Protein AF-A0AAJ1CRW0-F1 (afdb_monomer_lite)

Structure (mmCIF, N/CA/C/O backbone):
data_AF-A0AAJ1CRW0-F1
#
_entry.id   AF-A0AAJ1CRW0-F1
#
loop_
_atom_site.group_PDB
_atom_site.id
_atom_site.type_symbol
_atom_site.label_atom_id
_atom_site.label_alt_id
_atom_site.label_comp_id
_atom_site.label_asym_id
_atom_site.label_entity_id
_atom_site.label_seq_id
_atom_site.pdbx_PDB_ins_code
_atom_site.Cartn_x
_atom_site.Cartn_y
_atom_site.Cartn_z
_atom_site.occupancy
_atom_site.B_iso_or_equiv
_atom_site.auth_seq_id
_atom_site.auth_comp_id
_atom_site.auth_asym_id
_atom_site.auth_atom_id
_atom_site.pdbx_PDB_model_num
ATOM 1 N N . MET A 1 1 ? 10.798 0.202 20.575 1.00 50.81 1 MET A N 1
ATOM 2 C CA . MET A 1 1 ? 9.367 -0.020 20.239 1.00 50.81 1 MET A CA 1
ATOM 3 C C . MET A 1 1 ? 9.145 -1.502 19.948 1.00 50.81 1 MET A C 1
ATOM 5 O O . MET A 1 1 ? 9.753 -2.016 19.021 1.00 50.81 1 MET A O 1
ATOM 9 N N . GLY A 1 2 ? 8.342 -2.214 20.747 1.00 65.25 2 GLY A N 1
ATOM 10 C CA . GLY A 1 2 ? 8.112 -3.653 20.545 1.00 65.25 2 GLY A CA 1
ATOM 11 C C . GLY A 1 2 ? 7.336 -3.949 19.255 1.00 65.25 2 GLY A C 1
ATOM 12 O O . GLY A 1 2 ? 6.339 -3.281 18.975 1.00 65.25 2 GLY A O 1
ATOM 13 N N . LYS A 1 3 ? 7.762 -4.970 18.494 1.00 68.50 3 LYS A N 1
ATOM 14 C CA . LYS A 1 3 ? 7.140 -5.413 17.223 1.00 68.50 3 LYS A CA 1
ATOM 15 C C . LYS A 1 3 ? 5.618 -5.617 17.328 1.00 68.50 3 LYS A C 1
ATOM 17 O O . LYS A 1 3 ? 4.894 -5.357 16.370 1.00 68.50 3 LYS A O 1
ATOM 22 N N . LEU A 1 4 ? 5.127 -6.014 18.505 1.00 76.81 4 LEU A N 1
ATOM 23 C CA . LEU A 1 4 ? 3.706 -6.243 18.777 1.00 76.81 4 LEU A CA 1
ATOM 24 C C . LEU A 1 4 ? 2.859 -4.958 18.705 1.00 76.81 4 LEU A C 1
ATOM 26 O O . LEU A 1 4 ? 1.791 -4.961 18.098 1.00 76.81 4 LEU A O 1
ATOM 30 N N . LYS A 1 5 ? 3.359 -3.834 19.244 1.00 76.62 5 LYS A N 1
ATOM 31 C CA . LYS A 1 5 ? 2.645 -2.540 19.222 1.00 76.62 5 LYS A CA 1
ATOM 32 C C . LYS A 1 5 ? 2.467 -2.009 17.797 1.00 76.62 5 LYS A C 1
ATOM 34 O O . LYS A 1 5 ? 1.436 -1.425 17.481 1.00 76.62 5 LYS A O 1
ATOM 39 N N . ILE A 1 6 ? 3.454 -2.242 16.928 1.00 80.38 6 ILE A N 1
ATOM 40 C CA . ILE A 1 6 ? 3.402 -1.828 15.519 1.00 80.38 6 ILE A CA 1
ATOM 41 C C . ILE A 1 6 ? 2.350 -2.648 14.766 1.00 80.38 6 ILE A C 1
ATOM 43 O O . ILE A 1 6 ? 1.522 -2.067 14.069 1.00 80.38 6 ILE A O 1
ATOM 47 N N . LYS A 1 7 ? 2.320 -3.974 14.963 1.00 79.88 7 LYS A N 1
ATOM 48 C CA . LYS A 1 7 ? 1.294 -4.835 14.354 1.00 79.88 7 LYS A CA 1
ATOM 49 C C . LYS A 1 7 ? -0.120 -4.455 14.798 1.00 79.88 7 LYS A C 1
ATOM 51 O O . LYS A 1 7 ? -0.999 -4.357 13.949 1.00 79.88 7 LYS A O 1
ATOM 56 N N . LEU A 1 8 ? -0.332 -4.170 16.087 1.00 83.25 8 LEU A N 1
ATOM 57 C CA . LEU A 1 8 ? -1.636 -3.717 16.589 1.00 83.25 8 LEU A CA 1
ATOM 58 C C . LEU A 1 8 ? -2.057 -2.384 15.960 1.00 83.25 8 LEU A C 1
ATOM 60 O O . LEU A 1 8 ? -3.185 -2.246 15.495 1.00 83.25 8 LEU A O 1
ATOM 64 N N . LYS A 1 9 ? -1.129 -1.419 15.880 1.00 81.88 9 LYS A N 1
ATOM 65 C CA . LYS A 1 9 ? -1.371 -0.129 15.217 1.00 81.88 9 LYS A CA 1
ATOM 66 C C . LYS A 1 9 ? -1.772 -0.321 13.755 1.00 81.88 9 LYS A C 1
ATOM 68 O O . LYS A 1 9 ? -2.657 0.373 13.277 1.00 81.88 9 LYS A O 1
ATOM 73 N N . GLN A 1 10 ? -1.140 -1.252 13.043 1.00 85.38 10 GLN A N 1
ATOM 74 C CA . GLN A 1 10 ? -1.471 -1.561 11.651 1.00 85.38 10 GLN A CA 1
ATOM 75 C C . GLN A 1 10 ? -2.817 -2.282 11.493 1.00 85.38 10 GLN A C 1
ATOM 77 O O . GLN A 1 10 ? -3.491 -2.038 10.500 1.00 85.38 10 GLN A O 1
ATOM 82 N N . LEU A 1 11 ? -3.206 -3.135 12.447 1.00 84.56 11 LEU A N 1
ATOM 83 C CA . LEU A 1 11 ? -4.496 -3.839 12.473 1.00 84.56 11 LEU A CA 1
ATOM 84 C C . LEU A 1 11 ? -5.675 -2.905 12.774 1.00 84.56 11 LEU A C 1
ATOM 86 O O . LEU A 1 11 ? -6.728 -3.031 12.163 1.00 84.56 11 LEU A O 1
ATOM 90 N N . LEU A 1 12 ? -5.488 -1.956 13.693 1.00 87.06 12 LEU A N 1
ATOM 91 C CA . LEU A 1 12 ? -6.526 -1.005 14.112 1.00 87.06 12 LEU A CA 1
ATOM 92 C C . LEU A 1 12 ? -6.585 0.254 13.230 1.00 87.06 12 LEU A C 1
ATOM 94 O O . LEU A 1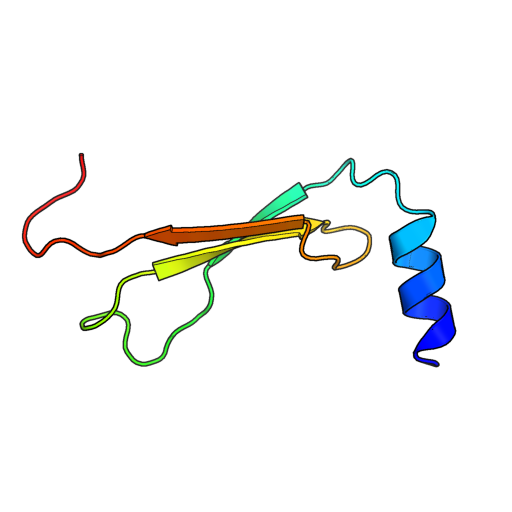 12 ? -7.505 1.064 13.344 1.00 87.06 12 LEU A O 1
ATOM 98 N N . CYS A 1 13 ? -5.594 0.462 12.362 1.00 87.94 13 CYS A N 1
ATOM 99 C CA . CYS A 1 13 ? -5.572 1.613 11.474 1.00 87.94 13 CYS A CA 1
ATOM 100 C C . CYS A 1 13 ? -6.622 1.454 10.371 1.00 87.94 13 CYS A C 1
ATOM 102 O O . CYS A 1 13 ? -6.621 0.485 9.621 1.00 87.94 13 CYS A O 1
ATOM 104 N N . ARG A 1 14 ? -7.465 2.475 10.193 1.00 87.69 14 ARG A N 1
ATOM 105 C CA . ARG A 1 14 ? -8.476 2.521 9.119 1.00 87.69 14 ARG A CA 1
ATOM 106 C C . ARG A 1 14 ? -7.878 2.786 7.731 1.00 87.69 14 ARG A C 1
ATOM 108 O O . ARG A 1 14 ? -8.622 2.890 6.764 1.00 87.69 14 ARG A O 1
ATOM 115 N N . HIS A 1 15 ? -6.557 2.958 7.646 1.00 87.88 15 HIS A N 1
ATOM 116 C CA . HIS A 1 15 ? -5.814 3.223 6.416 1.00 87.88 15 HIS A CA 1
ATOM 117 C C . HIS A 1 15 ? -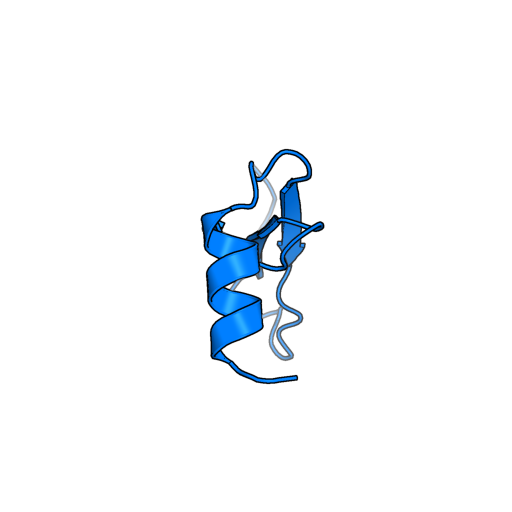6.410 4.357 5.566 1.00 87.88 15 HIS A C 1
ATOM 119 O O . HIS A 1 15 ? -6.497 4.232 4.349 1.00 87.88 15 HIS A O 1
ATOM 125 N N . LYS A 1 16 ? -6.841 5.460 6.194 1.00 87.38 16 LYS A N 1
ATOM 126 C CA . LYS A 1 16 ? -7.446 6.593 5.474 1.00 87.38 16 LYS A CA 1
ATOM 127 C C . LYS A 1 16 ? -6.404 7.417 4.716 1.00 87.38 16 LYS A C 1
ATOM 129 O O . LYS A 1 16 ? -6.649 7.790 3.576 1.00 87.38 16 LYS A O 1
ATOM 134 N N . ASN A 1 17 ? -5.235 7.659 5.315 1.00 90.25 17 ASN A N 1
ATOM 135 C CA . ASN A 1 17 ? -4.154 8.404 4.675 1.00 90.25 17 ASN A CA 1
ATOM 136 C C . ASN A 1 17 ? -3.195 7.438 3.968 1.00 90.25 17 ASN A C 1
ATOM 138 O O . ASN A 1 17 ? -2.267 6.893 4.576 1.00 90.25 17 ASN A O 1
ATOM 142 N N . LYS A 1 18 ? -3.451 7.182 2.685 1.00 91.75 18 LYS A N 1
ATOM 143 C CA . LYS A 1 18 ? -2.605 6.338 1.831 1.00 91.75 18 LYS A CA 1
ATOM 144 C C . LYS A 1 18 ? -1.814 7.222 0.875 1.00 91.75 18 LYS A C 1
ATOM 146 O O . LYS A 1 18 ? -2.315 8.242 0.412 1.00 91.75 18 LYS A O 1
ATOM 151 N N . GLY A 1 19 ? -0.588 6.831 0.561 1.00 91.25 19 GLY A N 1
ATOM 152 C CA . GLY A 1 19 ? 0.209 7.501 -0.456 1.00 91.25 19 GLY A CA 1
ATOM 153 C C . GLY A 1 19 ? 1.099 6.527 -1.197 1.00 91.25 19 GLY A C 1
ATOM 154 O O . GLY A 1 19 ? 1.617 5.578 -0.611 1.00 91.25 19 GLY A O 1
ATOM 155 N N . TRP A 1 20 ? 1.275 6.791 -2.485 1.00 89.38 20 TRP A N 1
ATOM 156 C CA . TRP A 1 20 ? 2.225 6.068 -3.309 1.00 89.38 20 TRP A CA 1
ATOM 157 C C . TRP A 1 20 ? 3.637 6.564 -3.020 1.00 89.38 20 TRP A C 1
ATOM 159 O O . TRP A 1 20 ? 3.906 7.767 -3.046 1.00 89.38 20 TRP A O 1
ATOM 169 N N . MET A 1 21 ? 4.533 5.632 -2.728 1.00 86.31 21 MET A N 1
ATOM 170 C CA . MET A 1 21 ? 5.930 5.899 -2.440 1.00 86.31 21 MET A CA 1
ATOM 171 C C . MET A 1 21 ? 6.793 5.038 -3.349 1.00 86.31 21 MET A C 1
ATOM 173 O O . MET A 1 21 ? 6.634 3.821 -3.402 1.00 86.31 21 MET A O 1
ATOM 177 N N . LYS A 1 22 ? 7.709 5.675 -4.076 1.00 83.62 22 LYS A N 1
ATOM 178 C CA . LYS A 1 22 ? 8.679 4.964 -4.907 1.00 83.62 22 LYS A CA 1
ATOM 179 C C . LYS A 1 22 ? 9.800 4.434 -4.029 1.00 83.62 22 LYS A C 1
ATOM 181 O O . LYS A 1 22 ? 10.326 5.164 -3.184 1.00 83.62 22 LYS A O 1
ATOM 186 N N . LYS A 1 23 ? 10.203 3.190 -4.253 1.00 77.94 23 LYS A N 1
ATOM 187 C CA . LYS A 1 23 ? 11.445 2.667 -3.696 1.00 77.94 23 LYS A CA 1
ATOM 188 C C . LYS A 1 23 ? 12.605 3.395 -4.360 1.00 77.94 23 LYS A C 1
ATOM 190 O O . LYS A 1 23 ? 12.708 3.413 -5.584 1.00 77.94 23 LYS A O 1
ATOM 195 N N . LYS A 1 24 ? 13.497 3.987 -3.565 1.00 68.62 24 LYS A N 1
ATOM 196 C CA . LYS A 1 24 ? 14.784 4.455 -4.090 1.00 68.62 24 LYS A CA 1
ATOM 197 C C . LYS A 1 24 ? 15.614 3.223 -4.442 1.00 68.62 24 LYS A C 1
ATOM 199 O O . LYS A 1 24 ? 16.199 2.607 -3.558 1.00 68.62 24 LYS A O 1
ATOM 204 N N . SER A 1 25 ? 15.604 2.839 -5.713 1.00 66.50 25 SER A N 1
ATOM 205 C CA . SER A 1 25 ? 16.542 1.854 -6.246 1.00 66.50 25 SER A CA 1
ATOM 206 C C . SER A 1 25 ? 17.820 2.566 -6.676 1.00 66.50 25 SER A C 1
ATOM 208 O O . SER A 1 25 ? 17.756 3.636 -7.274 1.00 66.50 25 SER A O 1
ATOM 210 N N . THR A 1 26 ? 18.978 1.978 -6.392 1.00 63.28 26 THR A N 1
ATOM 211 C CA . THR A 1 26 ? 20.283 2.475 -6.857 1.00 63.28 26 THR A CA 1
ATOM 212 C C . THR A 1 26 ? 20.471 2.260 -8.366 1.00 63.28 26 THR A C 1
ATOM 214 O O . THR A 1 26 ? 21.308 2.908 -8.981 1.00 63.28 26 THR A O 1
ATOM 217 N N . PHE A 1 27 ? 19.660 1.385 -8.976 1.00 58.72 27 PHE A N 1
ATOM 218 C CA . PHE A 1 27 ? 19.763 0.957 -10.376 1.00 58.72 27 PHE A CA 1
ATOM 219 C C . PHE A 1 27 ? 18.508 1.322 -11.188 1.00 58.72 27 PHE A C 1
ATOM 221 O O . PHE A 1 27 ? 17.957 0.495 -11.912 1.00 58.72 27 PHE A O 1
ATOM 228 N N . GLN A 1 28 ? 18.036 2.570 -11.076 1.00 55.78 28 GLN A N 1
ATOM 229 C CA . GLN A 1 28 ? 16.808 3.050 -11.746 1.00 55.78 28 GLN A CA 1
ATOM 230 C C . GLN A 1 28 ? 16.803 2.866 -13.277 1.00 55.78 28 GLN A C 1
ATOM 232 O O . GLN A 1 28 ? 15.738 2.874 -13.893 1.00 55.78 28 GLN A O 1
ATOM 237 N N . CYS A 1 29 ? 17.976 2.708 -13.894 1.00 56.59 29 CYS A N 1
ATOM 238 C CA . CYS A 1 29 ? 18.129 2.622 -15.344 1.00 56.59 29 CYS A CA 1
ATOM 239 C C . CYS A 1 29 ? 17.865 1.227 -15.934 1.00 56.59 29 CYS A C 1
ATOM 241 O O . CYS A 1 29 ? 17.658 1.141 -17.137 1.00 56.59 29 CYS A O 1
ATOM 243 N N . LEU A 1 30 ? 17.878 0.151 -15.135 1.00 59.03 30 LEU A N 1
ATOM 244 C CA . LEU A 1 30 ? 17.904 -1.226 -15.665 1.00 59.03 30 LEU A CA 1
ATOM 245 C C . LEU A 1 30 ? 16.656 -2.062 -15.355 1.00 59.03 30 LEU A C 1
ATOM 247 O O . LEU A 1 30 ? 16.465 -3.106 -15.969 1.00 59.03 30 LEU A O 1
ATOM 251 N N . SER A 1 31 ? 15.823 -1.652 -14.393 1.00 63.38 31 SER A N 1
ATOM 252 C CA . SER A 1 31 ? 14.818 -2.565 -13.826 1.00 63.38 31 SER A CA 1
ATOM 253 C C . SER A 1 31 ? 13.502 -1.896 -13.430 1.00 63.38 31 SER A C 1
ATOM 255 O O . SER A 1 31 ? 12.774 -2.460 -12.636 1.00 63.38 31 SER A O 1
ATOM 257 N N . GLY A 1 32 ? 13.168 -0.707 -13.936 1.00 68.62 32 GLY A N 1
ATOM 258 C CA . GLY A 1 32 ? 11.893 -0.058 -13.594 1.00 68.62 32 GLY A CA 1
ATOM 259 C C . GLY A 1 32 ? 11.801 0.498 -12.162 1.00 68.62 32 GLY A C 1
ATOM 260 O O . GLY A 1 32 ? 12.743 0.440 -11.370 1.00 68.62 32 GLY A O 1
ATOM 261 N N . ASP A 1 33 ? 10.658 1.110 -11.851 1.00 77.62 33 ASP A N 1
ATOM 262 C CA . ASP A 1 33 ? 10.357 1.752 -10.571 1.00 77.62 33 ASP A CA 1
ATOM 263 C C . ASP A 1 33 ? 9.336 0.910 -9.780 1.00 77.62 33 ASP A C 1
ATOM 265 O O . ASP A 1 33 ? 8.190 0.731 -10.196 1.00 77.62 33 ASP A O 1
ATOM 269 N N . GLU A 1 34 ? 9.734 0.422 -8.602 1.00 83.62 34 GLU A N 1
ATOM 270 C CA . GLU A 1 34 ? 8.829 -0.243 -7.657 1.00 83.62 34 GLU A CA 1
ATOM 271 C C . GLU A 1 34 ? 8.103 0.817 -6.816 1.00 83.62 34 GLU A C 1
ATOM 273 O O . GLU A 1 34 ? 8.730 1.641 -6.138 1.00 83.62 34 GLU A O 1
ATOM 278 N N . ILE A 1 35 ? 6.773 0.828 -6.882 1.00 88.00 35 ILE A N 1
ATOM 279 C CA . ILE A 1 35 ? 5.918 1.812 -6.221 1.00 88.00 35 ILE A CA 1
ATOM 280 C C . ILE A 1 35 ? 5.027 1.089 -5.216 1.00 88.00 35 ILE A C 1
ATOM 282 O O . ILE A 1 35 ? 4.282 0.176 -5.556 1.00 88.00 35 ILE A O 1
ATOM 286 N N . PHE A 1 36 ? 5.066 1.534 -3.967 1.00 89.50 36 PHE A N 1
ATOM 287 C CA . PHE A 1 36 ? 4.269 0.975 -2.886 1.00 89.50 36 PHE A CA 1
ATOM 288 C C . PHE A 1 36 ? 3.157 1.925 -2.489 1.00 89.50 36 PHE A C 1
ATOM 290 O O . PHE A 1 36 ? 3.401 3.113 -2.273 1.00 89.50 36 PHE A O 1
ATOM 297 N N . LEU A 1 37 ? 1.951 1.402 -2.304 1.00 91.12 37 LEU A N 1
ATOM 298 C CA . LEU A 1 37 ? 0.900 2.119 -1.605 1.00 91.12 37 LEU A CA 1
ATOM 299 C C . LEU A 1 37 ? 1.102 1.914 -0.108 1.00 91.12 37 LEU A C 1
ATOM 301 O O . LEU A 1 37 ? 0.885 0.824 0.418 1.00 91.12 37 LEU A O 1
ATOM 305 N N . VAL A 1 38 ? 1.503 2.965 0.594 1.00 91.62 38 VAL A N 1
ATOM 306 C CA . VAL A 1 38 ? 1.792 2.904 2.028 1.00 91.62 38 VAL A CA 1
ATOM 307 C C . VAL A 1 38 ? 0.793 3.763 2.788 1.00 91.62 38 VAL A C 1
ATOM 309 O O . VAL A 1 38 ? 0.459 4.877 2.383 1.00 91.62 38 VAL A O 1
ATOM 312 N N . CYS A 1 39 ? 0.309 3.265 3.922 1.00 92.50 39 CYS A N 1
ATOM 313 C CA . CYS A 1 39 ? -0.439 4.087 4.860 1.00 92.50 39 CYS A CA 1
ATOM 314 C C . CYS A 1 39 ? 0.521 5.008 5.622 1.00 92.50 39 CYS A C 1
ATOM 316 O O . CYS A 1 39 ? 1.377 4.530 6.363 1.00 92.50 39 CYS A O 1
ATOM 318 N N . LYS A 1 40 ? 0.354 6.324 5.492 1.00 88.12 40 LYS A N 1
ATOM 319 C CA . LYS A 1 40 ? 1.207 7.319 6.159 1.00 88.12 40 LYS A CA 1
ATOM 320 C C . LYS A 1 40 ? 0.995 7.369 7.679 1.00 88.12 40 LYS A C 1
ATOM 322 O O . LYS A 1 40 ? 1.900 7.772 8.398 1.00 88.12 40 LYS A O 1
ATOM 327 N N . ASP A 1 41 ? -0.153 6.902 8.178 1.00 87.38 41 ASP A N 1
ATOM 328 C CA . ASP A 1 41 ? -0.458 6.894 9.619 1.00 87.38 41 ASP A CA 1
ATOM 329 C C . ASP A 1 41 ? 0.207 5.726 10.372 1.00 8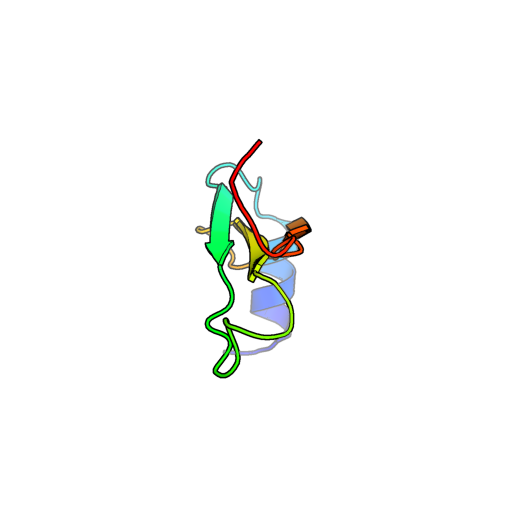7.38 41 ASP A C 1
ATOM 331 O O . ASP A 1 41 ? 0.681 5.874 11.505 1.00 87.38 41 ASP A O 1
ATOM 335 N N . CYS A 1 42 ? 0.209 4.528 9.773 1.00 87.38 42 CYS A N 1
ATOM 336 C CA . CYS A 1 42 ? 0.675 3.292 10.420 1.00 87.38 42 CYS A CA 1
ATOM 337 C C . CYS A 1 42 ? 1.870 2.622 9.729 1.00 87.38 42 CYS A C 1
ATOM 339 O O . CYS A 1 42 ? 2.391 1.633 10.245 1.00 87.38 42 CYS A O 1
ATOM 341 N N . GLY A 1 43 ? 2.299 3.135 8.575 1.00 85.75 43 GLY A N 1
ATOM 342 C CA . GLY A 1 43 ? 3.420 2.608 7.797 1.00 85.75 43 GLY A CA 1
ATOM 343 C C . GLY A 1 43 ? 3.155 1.253 7.138 1.00 85.75 43 GLY A C 1
ATOM 344 O O . GLY A 1 43 ? 4.093 0.627 6.656 1.00 85.75 43 GLY A O 1
ATOM 345 N N . LYS A 1 44 ? 1.910 0.753 7.143 1.00 88.75 44 LYS A N 1
ATOM 346 C CA . LYS A 1 44 ? 1.573 -0.523 6.498 1.00 88.75 44 LYS A CA 1
ATOM 347 C C . LYS A 1 44 ? 1.628 -0.363 4.980 1.00 88.75 44 LYS A C 1
ATOM 349 O O . LYS A 1 44 ? 0.978 0.538 4.449 1.00 88.75 44 LYS A O 1
ATOM 354 N N . ILE A 1 45 ? 2.353 -1.251 4.306 1.00 90.50 45 ILE A N 1
ATOM 355 C CA . ILE A 1 45 ? 2.266 -1.417 2.852 1.00 90.50 45 ILE A CA 1
ATOM 356 C C . ILE A 1 45 ? 0.944 -2.126 2.561 1.00 90.50 45 ILE A C 1
ATOM 358 O O . ILE A 1 45 ? 0.658 -3.180 3.128 1.00 90.50 45 ILE A O 1
ATOM 362 N N . LEU A 1 46 ? 0.109 -1.486 1.756 1.00 88.25 46 LEU A N 1
ATOM 363 C CA . LEU A 1 46 ? -1.216 -1.965 1.379 1.00 88.25 46 LEU A CA 1
ATOM 364 C C . LEU A 1 46 ? -1.202 -2.613 0.005 1.00 88.25 46 LEU A C 1
ATOM 366 O O . LEU A 1 46 ? -1.955 -3.551 -0.211 1.00 88.25 46 LEU A O 1
ATOM 370 N N . ASP A 1 4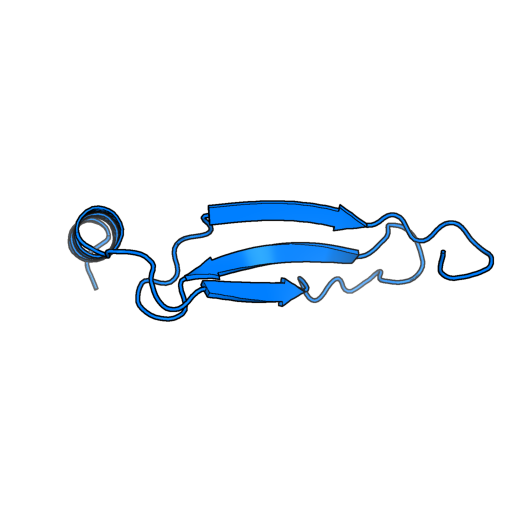7 ? -0.367 -2.091 -0.888 1.00 89.31 47 ASP A N 1
ATOM 371 C CA . ASP A 1 47 ? -0.264 -2.543 -2.266 1.00 89.31 47 ASP A CA 1
ATOM 372 C C . ASP A 1 47 ? 1.146 -2.273 -2.798 1.00 89.31 47 ASP A C 1
ATOM 374 O O . ASP A 1 47 ? 1.879 -1.429 -2.262 1.00 89.31 47 ASP A O 1
ATOM 378 N N . SER A 1 48 ? 1.526 -2.987 -3.847 1.00 87.75 48 SER A N 1
ATOM 379 C CA . SER A 1 48 ? 2.799 -2.817 -4.534 1.00 87.75 48 SER A CA 1
ATOM 380 C C . SER A 1 48 ? 2.586 -3.011 -6.023 1.00 87.75 48 SER A C 1
ATOM 382 O O . SER A 1 48 ? 2.108 -4.061 -6.443 1.00 87.75 48 SER A O 1
ATOM 384 N N . THR A 1 49 ? 3.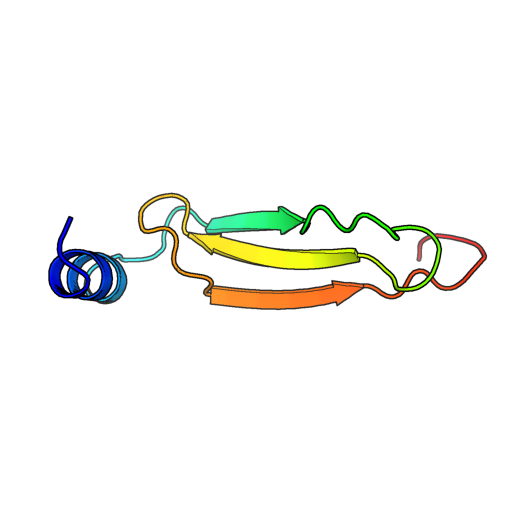003 -2.029 -6.812 1.00 85.06 49 THR A N 1
ATOM 385 C CA . THR A 1 49 ? 3.036 -2.128 -8.265 1.00 85.06 49 THR A CA 1
ATOM 386 C C . THR A 1 49 ? 4.461 -1.934 -8.743 1.00 85.06 49 THR A C 1
ATOM 388 O O . THR A 1 49 ? 5.185 -1.046 -8.289 1.00 85.06 49 THR A O 1
ATOM 391 N N . PHE A 1 50 ? 4.855 -2.759 -9.696 1.00 82.19 50 PHE A N 1
ATOM 392 C CA . PHE A 1 50 ? 6.115 -2.612 -10.395 1.00 82.19 50 PHE A CA 1
ATOM 393 C C . PHE A 1 50 ? 5.841 -1.937 -11.734 1.00 82.19 50 PHE A C 1
ATOM 395 O O . PHE A 1 50 ? 4.964 -2.371 -12.478 1.00 82.19 50 PHE A O 1
ATOM 402 N N . ARG A 1 51 ? 6.522 -0.824 -12.010 1.00 72.94 51 ARG A N 1
ATOM 403 C 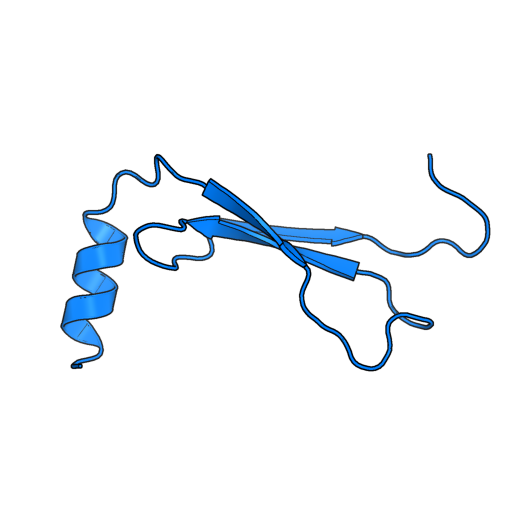CA . ARG A 1 51 ? 6.442 -0.145 -13.302 1.00 72.94 51 ARG A CA 1
ATOM 404 C C . ARG A 1 51 ? 7.749 -0.345 -14.040 1.00 72.94 51 ARG A C 1
ATOM 406 O O . ARG A 1 51 ? 8.741 0.321 -13.752 1.00 72.94 51 ARG A O 1
ATOM 413 N N . GLU A 1 52 ? 7.725 -1.259 -14.998 1.00 67.31 52 GLU A N 1
ATOM 414 C CA . GLU A 1 52 ? 8.829 -1.473 -15.922 1.00 67.31 52 GLU A CA 1
ATOM 415 C C . GLU A 1 52 ? 9.057 -0.210 -16.750 1.00 67.31 52 GLU A C 1
ATOM 417 O O . GLU A 1 52 ? 8.122 0.407 -17.267 1.00 67.31 52 GLU A O 1
ATOM 422 N N . ARG A 1 53 ? 10.320 0.205 -16.844 1.00 59.59 53 ARG A N 1
ATOM 423 C CA . ARG A 1 53 ? 10.725 1.268 -17.755 1.00 59.59 53 ARG A CA 1
ATOM 424 C C . ARG A 1 53 ? 10.936 0.619 -19.118 1.00 59.59 53 ARG A C 1
ATOM 426 O O . ARG A 1 53 ? 12.039 0.177 -19.416 1.00 59.59 53 ARG A O 1
ATOM 433 N N . GLU A 1 54 ? 9.877 0.523 -19.917 1.00 50.78 54 GLU A N 1
ATOM 434 C CA . GLU A 1 54 ? 10.014 0.151 -21.327 1.00 50.78 54 GLU A CA 1
ATOM 435 C C . GLU A 1 54 ? 10.794 1.275 -22.024 1.00 50.78 54 GLU A C 1
ATOM 437 O O . GLU A 1 54 ? 10.496 2.461 -21.856 1.00 50.78 54 GLU A O 1
ATOM 442 N N . GLY A 1 55 ? 11.880 0.907 -22.699 1.00 50.34 55 GLY A N 1
ATOM 443 C CA . GLY A 1 55 ? 13.006 1.779 -23.023 1.00 50.34 55 GLY A CA 1
ATOM 444 C C . GLY A 1 55 ? 12.772 2.923 -24.011 1.00 50.34 55 GLY A C 1
ATOM 445 O O . GLY A 1 55 ? 13.745 3.276 -24.656 1.00 50.34 55 GLY A O 1
ATOM 446 N N . ASN A 1 56 ? 11.568 3.498 -24.165 1.00 54.47 56 ASN A N 1
ATOM 447 C CA . ASN A 1 56 ? 11.344 4.701 -24.988 1.00 54.47 56 ASN A CA 1
ATOM 448 C C . ASN A 1 56 ? 9.957 5.388 -24.828 1.00 54.47 56 ASN A C 1
ATOM 450 O O . ASN A 1 56 ? 9.303 5.713 -25.815 1.00 54.47 56 ASN A O 1
ATOM 454 N N . GLY A 1 57 ? 9.510 5.698 -23.604 1.00 46.81 57 GLY A N 1
ATOM 455 C CA . GLY A 1 57 ? 8.448 6.704 -23.393 1.00 46.81 57 GLY A CA 1
ATOM 456 C C . GLY A 1 57 ? 7.260 6.263 -22.537 1.00 46.81 57 GLY A C 1
ATOM 457 O O . GLY A 1 57 ? 6.932 5.086 -22.427 1.00 46.81 57 GLY A O 1
ATOM 458 N N . TRP A 1 58 ? 6.635 7.249 -21.891 1.00 50.81 58 TRP A N 1
ATOM 459 C CA . TRP A 1 58 ? 5.449 7.072 -21.054 1.00 50.81 58 TRP A CA 1
ATOM 460 C C . TRP A 1 58 ? 4.210 6.856 -21.940 1.00 50.81 58 TRP A C 1
ATOM 462 O O . TRP A 1 58 ? 3.995 7.639 -22.863 1.00 50.81 58 TRP A O 1
ATOM 472 N N . LYS A 1 59 ? 3.401 5.829 -21.645 1.00 48.59 59 LYS A N 1
ATOM 473 C CA . LYS A 1 59 ? 1.996 5.750 -22.084 1.00 48.59 59 LYS A CA 1
ATOM 474 C C . LYS A 1 59 ? 1.102 6.506 -21.108 1.00 48.59 59 LYS A C 1
ATOM 476 O O . LYS A 1 59 ? 1.367 6.407 -19.883 1.00 48.59 59 LYS A O 1
#

Sequence (59 aa):
MGKLKIKLKQLLCRHKNKGWMKKKSTFQCLSGDEIFLVCKDCGKILDSTFREREGNGWK

Secondary structure (DSSP, 8-state):
--HHHHHHHHHH----SEEEEE---TTTTTS-EEEEEEETTT--EEEEEEE---TT---

Organism: Fusobacterium vincentii (NCBI:txid155615)

Foldseek 3Di:
DDPVVLVVLVVPDPLPAWDKDWDPDPCCPPFAIKIFTARPRRRDTPDIDGDGPPPDDDD

Radius of gyration: 14.94 Å; chains: 1; bounding box: 29×15×46 Å

pLDDT: mean 76.58, std 14.03, range [46.81, 92.5]